Protein AF-A0A1G8BB27-F1 (afdb_monomer_lite)

InterPro domains:
  IPR029068 Glyoxalase/Bleomycin resistance protein/Dihydroxybiphenyl dioxygenase [G3DSA:3.10.180.10] (1-61)
  IPR029068 Glyoxalase/Bleomycin resistance protein/Dihydroxybiphenyl dioxygenase [SSF54593] (5-66)
  IPR037523 Vicinal oxygen chelate (VOC), core domain [PS51819] (1-62)

pLDDT: mean 86.95, std 14.96, range [35.19, 98.31]

Foldseek 3Di:
DDDDPPPLDADEDEDQDPVVVQVVCVVQVWHWPDAPDDPNDPRDQKTWTQHPVGHIYIYGYPVSVVVVVVVVVVVVVVVVVVVVVPDPPPDD

Organism: NCBI:txid300028

Structure (mmCIF, N/CA/C/O backbone):
data_AF-A0A1G8BB27-F1
#
_entry.id   AF-A0A1G8BB27-F1
#
loop_
_atom_site.group_PDB
_atom_site.id
_atom_site.type_symbol
_atom_site.label_atom_id
_atom_site.label_alt_id
_atom_site.label_comp_id
_atom_site.label_asym_id
_atom_site.label_entity_id
_atom_site.label_seq_id
_atom_site.pdbx_PDB_ins_code
_atom_site.Cartn_x
_atom_site.Cartn_y
_atom_site.Cartn_z
_atom_site.occupancy
_atom_site.B_iso_or_equiv
_atom_site.auth_seq_id
_atom_site.auth_comp_id
_atom_site.auth_asym_id
_atom_site.auth_atom_id
_atom_site.pdbx_PDB_model_num
ATOM 1 N N . MET A 1 1 ? 7.103 16.341 14.355 1.00 35.19 1 MET A N 1
ATOM 2 C CA . MET A 1 1 ? 7.626 15.112 13.725 1.00 35.19 1 MET A CA 1
ATOM 3 C C . MET A 1 1 ? 7.572 14.028 14.787 1.00 35.19 1 MET A C 1
ATOM 5 O O . MET A 1 1 ? 8.416 14.021 15.669 1.00 35.19 1 MET A O 1
ATOM 9 N N . VAL A 1 2 ? 6.498 13.236 14.803 1.00 35.78 2 VAL A N 1
ATOM 10 C CA . VAL A 1 2 ? 6.372 12.100 15.726 1.00 35.78 2 VAL A CA 1
ATOM 11 C C . VAL A 1 2 ? 7.211 10.970 15.147 1.00 35.78 2 VAL A C 1
ATOM 13 O O . VAL A 1 2 ? 6.908 10.469 14.069 1.00 35.78 2 VAL A O 1
ATOM 16 N N . TRP A 1 3 ? 8.286 10.623 15.843 1.00 37.16 3 TRP A N 1
ATOM 17 C CA . TRP A 1 3 ? 8.956 9.341 15.686 1.00 37.16 3 TRP A CA 1
ATOM 18 C C . TRP A 1 3 ? 8.172 8.355 16.556 1.00 37.16 3 TRP A C 1
ATOM 20 O O . TRP A 1 3 ? 8.194 8.491 17.777 1.00 37.16 3 TRP A O 1
ATOM 30 N N . SER A 1 4 ? 7.408 7.433 15.963 1.00 57.28 4 SER A N 1
ATOM 31 C CA . SER A 1 4 ? 6.949 6.260 16.716 1.00 57.28 4 SER A CA 1
ATOM 32 C C . SER A 1 4 ? 8.131 5.306 16.873 1.00 57.28 4 SER A C 1
ATOM 34 O O . SER A 1 4 ? 8.884 5.119 15.919 1.00 57.28 4 SER A O 1
ATOM 36 N N . GLU A 1 5 ? 8.294 4.691 18.048 1.00 55.69 5 GLU A N 1
ATOM 37 C CA . GLU A 1 5 ? 9.268 3.598 18.252 1.00 55.69 5 GLU A CA 1
ATOM 38 C C . GLU A 1 5 ? 8.980 2.389 17.341 1.00 55.69 5 GLU A C 1
ATOM 40 O O . GLU A 1 5 ? 9.852 1.572 17.054 1.00 55.69 5 GLU A O 1
ATOM 45 N N . GLU A 1 6 ? 7.755 2.317 16.825 1.00 64.88 6 GLU A N 1
ATOM 46 C CA . GLU A 1 6 ? 7.304 1.385 15.803 1.00 64.88 6 GLU A CA 1
ATOM 47 C C . GLU A 1 6 ? 7.907 1.792 14.451 1.00 64.88 6 GLU A C 1
ATOM 49 O O . GLU A 1 6 ? 7.381 2.654 13.738 1.00 64.88 6 GLU A O 1
ATOM 54 N N . GLY A 1 7 ? 9.077 1.231 14.136 1.00 67.25 7 GLY A N 1
ATOM 55 C CA . GLY A 1 7 ? 9.736 1.403 12.844 1.00 67.25 7 GLY A CA 1
ATOM 56 C C . GLY A 1 7 ? 8.887 0.887 11.677 1.00 67.25 7 GLY A C 1
ATOM 57 O O . GLY A 1 7 ? 7.844 0.267 11.850 1.00 67.25 7 GLY A O 1
ATOM 58 N N . ILE A 1 8 ? 9.362 1.083 10.449 1.00 74.12 8 ILE A N 1
ATOM 59 C CA . ILE A 1 8 ? 8.669 0.626 9.233 1.00 74.12 8 ILE A CA 1
ATOM 60 C C . ILE A 1 8 ? 8.755 -0.896 9.018 1.00 74.12 8 ILE A C 1
ATOM 62 O O . ILE A 1 8 ? 8.721 -1.335 7.877 1.00 74.12 8 ILE A O 1
ATOM 66 N N . HIS A 1 9 ? 8.937 -1.717 10.055 1.00 87.69 9 HIS A N 1
ATOM 67 C CA . HIS A 1 9 ? 8.937 -3.171 9.885 1.00 87.69 9 HIS A CA 1
ATOM 68 C C . HIS A 1 9 ? 7.546 -3.616 9.432 1.00 87.69 9 HIS A C 1
ATOM 70 O O . HIS A 1 9 ? 6.572 -3.431 10.154 1.00 87.69 9 HIS A O 1
ATOM 76 N N . HIS A 1 10 ? 7.462 -4.175 8.227 1.00 92.38 10 HIS A N 1
ATOM 77 C CA . HIS A 1 10 ? 6.191 -4.467 7.579 1.00 92.38 10 HIS A CA 1
ATOM 78 C C . HIS A 1 10 ? 6.173 -5.836 6.910 1.00 92.38 10 HIS A C 1
ATOM 80 O O . HIS A 1 10 ? 7.213 -6.423 6.600 1.00 92.38 10 HIS A O 1
ATOM 86 N N . LEU A 1 11 ? 4.956 -6.315 6.665 1.00 94.88 11 LEU A N 1
ATOM 87 C CA . LEU A 1 11 ? 4.676 -7.443 5.785 1.00 94.88 11 LEU A CA 1
ATOM 88 C C . LEU A 1 11 ? 4.272 -6.899 4.413 1.00 94.88 11 LEU A C 1
ATOM 90 O O . LEU A 1 11 ? 3.308 -6.141 4.316 1.00 94.88 11 LEU A O 1
ATOM 94 N N . GLY A 1 12 ? 5.024 -7.261 3.373 1.00 95.56 12 GLY A N 1
ATOM 95 C CA . GLY A 1 12 ? 4.801 -6.779 2.010 1.00 95.56 12 GLY A CA 1
ATOM 96 C C . GLY A 1 12 ? 4.068 -7.784 1.129 1.00 95.56 12 GLY A C 1
ATOM 97 O O . GLY A 1 12 ? 4.449 -8.955 1.063 1.00 95.56 12 GLY A O 1
ATOM 98 N N . PHE A 1 13 ? 3.053 -7.310 0.407 1.00 97.94 13 PHE A N 1
ATOM 99 C CA . PHE A 1 13 ? 2.282 -8.084 -0.561 1.00 97.94 13 PHE A CA 1
ATOM 100 C C . PHE 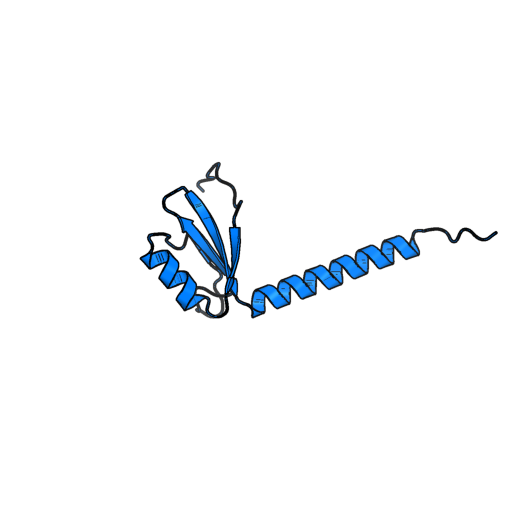A 1 13 ? 2.309 -7.411 -1.930 1.00 97.94 13 PHE A C 1
ATOM 102 O O . PHE A 1 13 ? 2.099 -6.205 -2.057 1.00 97.94 13 PHE A O 1
ATOM 109 N N . VAL A 1 14 ? 2.527 -8.209 -2.976 1.00 98.31 14 VAL A N 1
ATOM 110 C CA . VAL A 1 14 ? 2.363 -7.744 -4.355 1.00 98.31 14 VAL A CA 1
ATOM 111 C C . VAL A 1 14 ? 0.924 -7.986 -4.784 1.00 98.31 14 VAL A C 1
ATOM 113 O O . VAL A 1 14 ? 0.447 -9.118 -4.707 1.00 98.31 14 VAL A O 1
ATOM 116 N N . VAL A 1 15 ? 0.257 -6.940 -5.263 1.00 98.25 15 VAL A N 1
ATOM 117 C CA . VAL A 1 15 ? -1.148 -6.980 -5.687 1.00 98.25 15 VAL A CA 1
ATOM 118 C C . VAL A 1 15 ? -1.294 -6.592 -7.157 1.00 98.25 15 VAL A C 1
ATOM 120 O O . VAL A 1 15 ? -0.490 -5.830 -7.704 1.00 98.25 15 VAL A O 1
ATOM 123 N N . ASP A 1 16 ? -2.315 -7.149 -7.809 1.00 97.25 16 ASP A N 1
ATOM 124 C CA . ASP A 1 16 ? -2.629 -6.833 -9.205 1.00 97.25 16 ASP A CA 1
ATOM 125 C C . ASP A 1 16 ? -3.374 -5.488 -9.330 1.00 97.25 16 ASP A C 1
ATOM 127 O O . ASP A 1 16 ? -3.099 -4.731 -10.258 1.00 97.25 16 ASP A O 1
ATOM 131 N N . ASP A 1 17 ? -4.246 -5.162 -8.368 1.00 96.81 17 ASP A N 1
ATOM 132 C CA . ASP A 1 17 ? -4.983 -3.895 -8.279 1.00 96.81 17 ASP A CA 1
ATOM 133 C C . ASP A 1 17 ? -4.738 -3.237 -6.911 1.00 96.81 17 ASP A C 1
ATOM 135 O O . ASP A 1 17 ? -5.212 -3.713 -5.875 1.00 96.81 17 ASP A O 1
ATOM 139 N N . LEU A 1 18 ? -3.944 -2.162 -6.911 1.00 97.56 18 LEU A N 1
ATOM 140 C CA . LEU A 1 18 ? -3.543 -1.456 -5.694 1.00 97.56 18 LEU A CA 1
ATOM 141 C C . LEU A 1 18 ? -4.692 -0.653 -5.080 1.00 97.56 18 LEU A C 1
ATOM 143 O O . LEU A 1 18 ? -4.813 -0.624 -3.860 1.00 97.56 18 LEU A O 1
ATOM 147 N N . GLU A 1 19 ? -5.522 -0.012 -5.903 1.00 96.38 19 GLU A N 1
ATOM 148 C CA . GLU A 1 19 ? -6.629 0.819 -5.420 1.00 96.38 19 GLU A CA 1
ATOM 149 C C . GLU A 1 19 ? -7.682 -0.058 -4.743 1.00 96.38 19 GLU A C 1
ATOM 151 O O . GLU A 1 19 ? -8.098 0.220 -3.616 1.00 96.38 19 GLU A O 1
ATOM 156 N N . PHE A 1 20 ? -8.041 -1.171 -5.388 1.00 97.62 20 PHE A N 1
ATOM 157 C CA . PHE A 1 20 ? -8.968 -2.140 -4.818 1.00 97.62 20 PHE A CA 1
ATOM 158 C C . PHE A 1 20 ? -8.444 -2.733 -3.503 1.00 97.62 20 PHE A C 1
ATOM 160 O O . PHE A 1 20 ? -9.166 -2.757 -2.505 1.00 97.62 20 PHE A O 1
ATOM 167 N N . ALA A 1 21 ? -7.189 -3.192 -3.475 1.00 98.31 21 ALA A N 1
ATOM 168 C CA . ALA A 1 21 ? -6.613 -3.809 -2.283 1.00 98.31 21 ALA A CA 1
ATOM 169 C C . ALA A 1 21 ? -6.456 -2.811 -1.122 1.00 98.31 21 ALA A C 1
ATOM 171 O O . ALA A 1 21 ? -6.744 -3.161 0.024 1.00 98.31 21 ALA A O 1
ATOM 172 N N . ALA A 1 22 ? -6.055 -1.568 -1.410 1.00 98.06 22 ALA A N 1
ATOM 173 C CA . ALA A 1 22 ? -5.968 -0.515 -0.404 1.00 98.06 22 ALA A CA 1
ATOM 174 C C . ALA A 1 22 ? -7.346 -0.228 0.202 1.00 98.06 22 ALA A C 1
ATOM 176 O O . ALA A 1 22 ? -7.492 -0.258 1.423 1.00 98.06 22 ALA A O 1
ATOM 177 N N . ARG A 1 23 ? -8.375 -0.058 -0.635 1.00 98.19 23 ARG A N 1
ATOM 178 C CA . ARG A 1 23 ? -9.751 0.153 -0.173 1.00 98.19 23 ARG A CA 1
ATOM 179 C C . ARG A 1 23 ? -10.262 -1.010 0.682 1.00 98.19 23 ARG A C 1
ATOM 181 O O . ARG A 1 23 ? -10.887 -0.771 1.710 1.00 98.19 23 ARG A O 1
ATOM 188 N N . ALA A 1 24 ? -9.971 -2.252 0.295 1.00 98.19 24 ALA A N 1
ATOM 189 C CA . ALA A 1 24 ? -10.361 -3.429 1.071 1.00 98.19 24 ALA A CA 1
ATOM 190 C C . ALA A 1 24 ? -9.715 -3.449 2.469 1.00 98.19 24 ALA A C 1
ATOM 192 O O . ALA A 1 24 ? -10.370 -3.814 3.445 1.00 98.19 24 ALA A O 1
ATOM 193 N N . LEU A 1 25 ? -8.451 -3.023 2.589 1.00 97.81 25 LEU A N 1
ATOM 194 C CA . LEU A 1 25 ? -7.796 -2.868 3.890 1.00 97.81 25 LEU A CA 1
ATOM 195 C C . LEU A 1 25 ? -8.424 -1.746 4.720 1.00 97.81 25 LEU A C 1
ATOM 197 O O . LEU A 1 25 ? -8.663 -1.942 5.911 1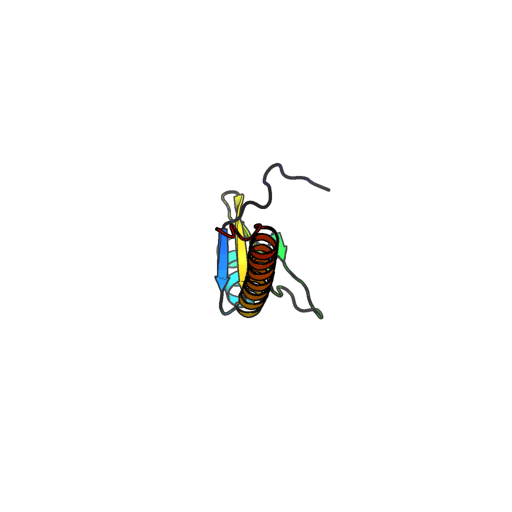.00 97.81 25 LEU A O 1
ATOM 201 N N . GLU A 1 26 ? -8.737 -0.600 4.112 1.00 97.81 26 GLU A N 1
ATOM 202 C CA . GLU A 1 26 ? -9.408 0.498 4.817 1.00 97.81 26 GLU A CA 1
ATOM 203 C C . GLU A 1 26 ? -10.791 0.078 5.337 1.00 97.81 26 GLU A C 1
ATOM 205 O O . GLU A 1 26 ? -11.104 0.313 6.505 1.00 97.81 26 GLU A O 1
ATOM 210 N N . GLU A 1 27 ? -11.584 -0.620 4.518 1.00 98.19 27 GLU A N 1
ATOM 211 C CA . GLU A 1 27 ? -12.891 -1.175 4.904 1.00 98.19 27 GLU A CA 1
ATOM 212 C C . GLU A 1 27 ? -12.773 -2.225 6.028 1.00 98.19 27 GLU A C 1
ATOM 214 O O . GLU A 1 27 ? -13.672 -2.342 6.862 1.00 98.19 27 GLU A O 1
ATOM 219 N N . ALA A 1 28 ? -11.645 -2.936 6.112 1.00 97.31 28 ALA A N 1
ATOM 220 C CA . ALA A 1 28 ? -11.329 -3.873 7.192 1.00 97.31 28 ALA A CA 1
ATOM 221 C C . ALA A 1 28 ? -10.765 -3.200 8.464 1.00 97.31 28 ALA A C 1
ATOM 223 O O . ALA A 1 28 ? -10.371 -3.891 9.405 1.00 97.31 28 ALA A O 1
ATOM 224 N N . GLY A 1 29 ? -10.714 -1.865 8.514 1.00 97.75 29 GLY A N 1
ATOM 225 C CA . GLY A 1 29 ? -10.222 -1.108 9.668 1.00 97.75 29 GLY A CA 1
ATOM 226 C C . GLY A 1 29 ? -8.712 -0.868 9.670 1.00 97.75 29 GLY A C 1
ATOM 227 O O . GLY A 1 29 ? -8.158 -0.526 10.711 1.00 97.75 29 GLY A O 1
ATOM 228 N N . SER A 1 30 ? -8.050 -1.037 8.523 1.00 97.50 30 SER A N 1
ATOM 229 C CA . SER A 1 30 ? -6.620 -0.772 8.342 1.00 97.50 30 SER A CA 1
ATOM 230 C C . SER A 1 30 ? -6.412 0.465 7.452 1.00 97.50 30 SER A C 1
ATOM 232 O O . SER A 1 30 ? -6.215 0.319 6.242 1.00 97.50 30 SER A O 1
ATOM 234 N N . PRO A 1 31 ? -6.498 1.696 7.994 1.00 96.75 31 PRO A N 1
ATOM 235 C CA . PRO A 1 31 ? -6.394 2.923 7.202 1.00 96.75 31 PRO A CA 1
ATOM 236 C C . PRO A 1 31 ? -5.021 3.075 6.537 1.00 96.75 31 PRO A C 1
ATOM 238 O O . PRO A 1 31 ? -4.007 2.591 7.060 1.00 96.75 31 PRO A O 1
ATOM 241 N N . ILE A 1 32 ? -4.966 3.800 5.413 1.00 96.06 32 ILE A N 1
ATOM 242 C CA . ILE A 1 32 ? -3.681 4.159 4.803 1.00 96.06 32 ILE A CA 1
ATOM 243 C C . ILE A 1 32 ? -2.899 5.072 5.759 1.00 96.06 32 ILE A C 1
ATOM 245 O O . ILE A 1 32 ? -3.368 6.130 6.176 1.00 96.06 32 ILE A O 1
ATOM 249 N N . TRP A 1 33 ? -1.667 4.675 6.069 1.00 93.81 33 TRP A N 1
ATOM 250 C CA . TRP A 1 33 ? -0.701 5.460 6.833 1.00 93.81 33 TRP A CA 1
ATOM 251 C C . TRP A 1 33 ? 0.229 6.266 5.917 1.00 93.81 33 TRP A C 1
ATOM 253 O O . TRP A 1 33 ? 0.511 7.433 6.188 1.00 93.81 33 TRP A O 1
ATOM 263 N N . MET A 1 34 ? 0.699 5.654 4.827 1.00 93.31 34 MET A N 1
ATOM 264 C CA . MET A 1 34 ? 1.554 6.295 3.823 1.00 93.31 34 MET A CA 1
ATOM 265 C C . MET A 1 34 ? 1.263 5.720 2.437 1.00 93.31 34 MET A C 1
ATOM 267 O O . MET A 1 34 ? 0.928 4.549 2.308 1.00 93.31 34 MET A O 1
ATOM 271 N N . GLY A 1 35 ? 1.455 6.502 1.379 1.00 94.81 35 GLY A N 1
ATOM 272 C CA . GLY A 1 35 ? 1.305 6.009 0.012 1.00 94.81 35 GLY A CA 1
ATOM 273 C C . GLY A 1 35 ? 2.091 6.840 -0.987 1.00 94.81 35 GLY A C 1
ATOM 274 O O . GLY A 1 35 ? 2.401 8.007 -0.742 1.00 94.81 35 GLY A O 1
ATOM 275 N N . GLY A 1 36 ? 2.442 6.226 -2.113 1.00 94.38 36 GLY A N 1
ATOM 276 C CA . GLY A 1 36 ? 3.060 6.943 -3.220 1.00 94.38 36 GLY A CA 1
ATOM 277 C C . GLY A 1 36 ? 2.054 7.852 -3.927 1.00 94.38 36 GLY A C 1
ATOM 278 O O . GLY A 1 36 ? 0.873 7.530 -4.033 1.00 94.38 36 GLY A O 1
ATOM 279 N N . ILE A 1 37 ? 2.535 8.988 -4.432 1.00 95.38 37 ILE A N 1
ATOM 280 C CA . ILE A 1 37 ? 1.763 9.923 -5.260 1.00 95.38 37 ILE A CA 1
ATOM 281 C C . ILE A 1 37 ? 2.522 10.124 -6.567 1.00 95.38 37 ILE A C 1
ATOM 283 O O . ILE A 1 37 ? 3.738 10.335 -6.555 1.00 95.38 37 ILE A O 1
ATOM 287 N N . ARG A 1 38 ? 1.816 10.087 -7.698 1.00 93.88 38 ARG A N 1
ATOM 288 C CA . ARG A 1 38 ? 2.390 10.445 -9.000 1.00 93.88 38 ARG A CA 1
ATOM 289 C C . ARG A 1 38 ? 1.328 11.039 -9.911 1.00 93.88 38 ARG A C 1
ATOM 291 O O . ARG A 1 38 ? 0.271 10.445 -10.065 1.00 93.88 38 ARG A O 1
ATOM 298 N N . ASP A 1 39 ? 1.624 12.186 -10.517 1.00 95.44 39 ASP A N 1
ATOM 299 C CA . ASP A 1 39 ? 0.740 12.859 -11.482 1.00 95.44 39 ASP A CA 1
ATOM 300 C C . ASP A 1 39 ? -0.701 13.053 -10.960 1.00 95.44 39 ASP A C 1
ATOM 302 O O . ASP A 1 39 ? -1.673 12.905 -11.693 1.00 95.44 39 ASP A O 1
ATOM 306 N N . GLY A 1 40 ? -0.846 13.344 -9.660 1.00 93.50 40 GLY A N 1
ATOM 307 C CA . GLY A 1 40 ? -2.144 13.509 -8.991 1.00 93.50 40 GLY A CA 1
ATOM 308 C C . GLY A 1 40 ? -2.870 12.205 -8.634 1.00 93.50 40 GLY A C 1
ATOM 309 O O . GLY A 1 40 ? -3.911 12.261 -7.989 1.00 93.50 40 GLY A O 1
ATOM 310 N N . VAL A 1 41 ? -2.323 11.042 -8.997 1.00 91.94 41 VAL A N 1
ATOM 311 C CA . VAL A 1 41 ? -2.873 9.726 -8.647 1.00 91.94 41 VAL A CA 1
ATOM 312 C C . VAL A 1 41 ? -2.381 9.302 -7.265 1.00 91.94 41 VAL A C 1
ATOM 314 O O . VAL A 1 41 ? -1.173 9.309 -7.000 1.00 91.94 41 VAL A O 1
ATOM 317 N N . TYR A 1 42 ? -3.325 8.909 -6.409 1.00 92.12 42 TYR A N 1
ATOM 318 C CA . TYR A 1 42 ? -3.089 8.359 -5.079 1.00 92.12 42 TYR A CA 1
ATOM 319 C C . TYR A 1 42 ? -4.132 7.272 -4.751 1.00 92.12 42 TYR A C 1
ATOM 321 O O . TYR A 1 42 ? -5.319 7.530 -4.941 1.00 92.12 42 TYR A O 1
ATOM 329 N N . PRO A 1 43 ? -3.719 6.110 -4.217 1.00 94.06 43 PRO A N 1
ATOM 330 C CA . PRO A 1 43 ? -2.329 5.695 -4.058 1.00 94.06 43 PRO A CA 1
ATOM 331 C C . PRO A 1 43 ? -1.684 5.236 -5.376 1.00 94.06 43 PRO A C 1
ATOM 333 O O . PRO A 1 43 ? -2.329 4.635 -6.229 1.00 94.06 43 PRO A O 1
ATOM 336 N N . PHE A 1 44 ? -0.384 5.491 -5.540 1.00 95.62 44 PHE A N 1
ATOM 337 C CA . PHE A 1 44 ? 0.385 5.080 -6.716 1.00 95.62 44 PHE A CA 1
ATOM 338 C C . PHE A 1 44 ? 1.628 4.273 -6.330 1.00 95.62 44 PHE A C 1
ATOM 340 O O . PHE A 1 44 ? 2.449 4.725 -5.531 1.00 95.62 44 PHE A O 1
ATOM 347 N N . GLY A 1 45 ? 1.844 3.117 -6.962 1.00 96.75 45 GLY A N 1
ATOM 348 C CA . GLY A 1 45 ? 3.052 2.319 -6.758 1.00 96.75 45 GLY A CA 1
ATOM 349 C C . GLY A 1 45 ? 2.982 1.428 -5.526 1.00 96.75 45 GLY A C 1
ATOM 350 O O . GLY A 1 45 ? 3.115 0.210 -5.631 1.00 96.75 45 GLY A O 1
ATOM 351 N N . VAL A 1 46 ? 2.804 2.062 -4.366 1.00 96.75 46 VAL A N 1
ATOM 352 C CA . VAL A 1 46 ? 2.872 1.444 -3.041 1.00 96.75 46 VAL A CA 1
ATOM 353 C C . VAL A 1 46 ? 1.937 2.144 -2.050 1.00 96.75 46 VAL A C 1
ATOM 355 O O . VAL A 1 46 ? 1.783 3.370 -2.108 1.00 96.75 46 VAL A O 1
ATOM 358 N N . THR A 1 47 ? 1.374 1.387 -1.111 1.00 97.44 47 THR A N 1
ATOM 359 C CA . THR A 1 47 ? 0.749 1.899 0.118 1.00 97.44 47 THR A CA 1
ATOM 360 C C . THR A 1 47 ? 1.242 1.159 1.345 1.00 97.44 47 THR A C 1
ATOM 362 O O . THR A 1 47 ? 1.640 0.002 1.274 1.00 97.44 47 THR A O 1
ATOM 365 N N . TYR A 1 48 ? 1.176 1.836 2.484 1.00 96.94 48 TYR A N 1
ATOM 366 C CA . TYR A 1 48 ? 1.381 1.284 3.810 1.00 96.94 48 TYR A CA 1
ATOM 367 C C . TYR A 1 48 ? 0.121 1.525 4.626 1.00 96.94 48 TYR A C 1
ATOM 369 O O . TYR A 1 48 ? -0.359 2.656 4.704 1.00 96.94 48 TYR A O 1
ATOM 377 N N . HIS A 1 49 ? -0.382 0.476 5.257 1.00 96.69 49 HIS A N 1
ATOM 378 C CA . HIS A 1 49 ? -1.537 0.500 6.144 1.00 96.69 49 HIS A CA 1
ATOM 379 C C . HIS A 1 49 ? -1.102 0.124 7.556 1.00 96.69 49 HIS A C 1
ATOM 381 O O . HIS A 1 49 ? -0.120 -0.603 7.726 1.00 96.69 49 HIS A O 1
ATOM 387 N N . ARG A 1 50 ? -1.834 0.607 8.561 1.00 94.88 50 ARG A N 1
ATOM 388 C CA . ARG A 1 5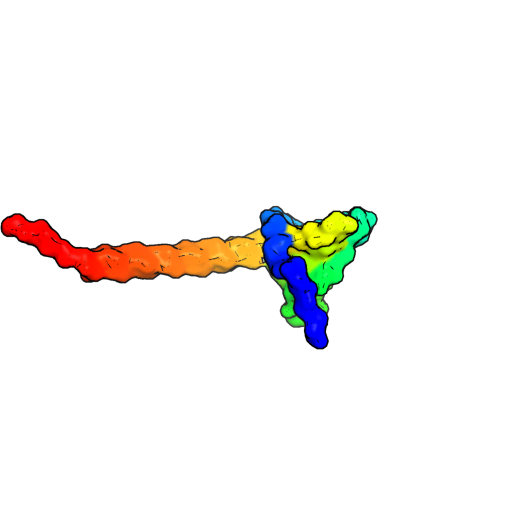0 ? -1.719 0.115 9.940 1.00 94.88 50 ARG A CA 1
ATOM 389 C C . ARG A 1 50 ? -2.971 -0.656 10.291 1.00 94.88 50 ARG A C 1
ATOM 391 O O . ARG A 1 50 ? -4.057 -0.096 10.187 1.00 94.88 50 ARG A O 1
ATOM 398 N N . ASP A 1 51 ? -2.815 -1.912 10.683 1.00 93.44 51 ASP A N 1
ATOM 399 C CA . ASP A 1 51 ? -3.937 -2.703 11.175 1.00 93.44 51 ASP A CA 1
ATOM 400 C C . ASP A 1 51 ? -4.315 -2.308 12.623 1.00 93.44 51 ASP A C 1
ATOM 402 O O . ASP A 1 51 ? -3.569 -1.578 13.289 1.00 93.44 51 ASP A O 1
ATOM 406 N N . PRO A 1 52 ? -5.460 -2.782 13.148 1.00 92.88 52 PRO A N 1
ATOM 407 C CA . PRO A 1 52 ? -5.878 -2.488 14.521 1.00 92.88 52 PRO A CA 1
ATOM 408 C C . PRO A 1 52 ? -4.932 -2.994 15.624 1.00 92.88 52 PRO A C 1
ATOM 410 O O . PRO A 1 52 ? -5.089 -2.594 16.777 1.00 92.88 52 PRO A O 1
ATOM 413 N N . LEU A 1 53 ? -3.984 -3.880 15.303 1.00 91.50 53 LEU A N 1
ATOM 414 C CA . LEU A 1 53 ? -2.978 -4.405 16.228 1.00 91.50 53 LEU A CA 1
ATOM 415 C C . LEU A 1 53 ? -1.652 -3.628 16.162 1.00 91.50 53 LEU A C 1
ATOM 417 O O . LEU A 1 53 ? -0.770 -3.885 16.978 1.00 91.50 53 LEU A O 1
ATOM 421 N N . GLY A 1 54 ? -1.527 -2.669 15.239 1.00 88.88 54 GLY A N 1
ATOM 422 C CA . GLY A 1 54 ? -0.330 -1.852 15.036 1.00 88.88 54 GLY A CA 1
ATOM 423 C C . GLY A 1 54 ? 0.615 -2.381 13.955 1.00 88.88 54 GLY A C 1
ATOM 424 O O . GLY A 1 54 ? 1.675 -1.795 13.729 1.00 88.88 54 GLY A O 1
ATOM 425 N N . GLN A 1 55 ? 0.255 -3.449 13.238 1.00 91.69 55 GLN A N 1
ATOM 426 C CA . GLN A 1 55 ? 1.136 -4.029 12.230 1.00 91.69 55 GLN A CA 1
ATOM 427 C C . GLN A 1 55 ? 1.125 -3.190 10.961 1.00 91.69 55 GLN A C 1
ATOM 429 O O . GLN A 1 55 ? 0.076 -2.741 10.493 1.00 91.69 55 GLN A O 1
ATOM 434 N N . VAL A 1 56 ? 2.308 -3.009 10.371 1.00 94.81 56 VAL A N 1
ATOM 435 C CA . VAL A 1 56 ? 2.444 -2.306 9.097 1.00 94.81 56 VAL A CA 1
ATOM 436 C C . VAL A 1 56 ? 2.310 -3.308 7.954 1.00 94.81 56 VAL A C 1
ATOM 438 O O . VAL A 1 56 ? 3.064 -4.280 7.863 1.00 94.81 56 VAL A O 1
ATOM 441 N N . ILE A 1 57 ? 1.358 -3.053 7.065 1.00 96.62 57 ILE A N 1
ATOM 442 C CA . ILE A 1 57 ? 1.126 -3.838 5.852 1.00 96.62 57 ILE A CA 1
ATOM 443 C C . ILE A 1 57 ? 1.513 -2.975 4.656 1.00 96.62 57 ILE A C 1
ATOM 445 O O . ILE A 1 57 ? 0.972 -1.885 4.493 1.00 96.62 57 ILE A O 1
ATOM 449 N N . GLU A 1 58 ? 2.436 -3.451 3.824 1.00 97.31 58 GLU A N 1
ATOM 450 C CA . GLU A 1 58 ? 2.782 -2.824 2.547 1.00 97.31 58 GLU A CA 1
ATOM 451 C C . GLU A 1 58 ? 2.031 -3.524 1.409 1.00 97.31 58 GLU A C 1
ATOM 453 O O . GLU A 1 58 ? 2.117 -4.744 1.252 1.00 97.31 58 GLU A O 1
ATOM 458 N N . LEU A 1 59 ? 1.334 -2.747 0.584 1.00 98.12 59 LEU A N 1
ATOM 459 C CA . LEU A 1 59 ? 0.814 -3.199 -0.699 1.00 98.12 59 LEU A CA 1
ATOM 460 C C . LEU A 1 59 ? 1.636 -2.569 -1.816 1.00 98.12 59 LEU A C 1
ATOM 462 O O . LEU A 1 59 ? 1.786 -1.351 -1.874 1.00 98.12 59 LEU A O 1
ATOM 466 N N . LEU A 1 60 ? 2.143 -3.395 -2.723 1.00 97.88 60 LEU A N 1
ATOM 467 C CA . LEU A 1 60 ? 2.968 -2.970 -3.847 1.00 97.88 60 LEU A CA 1
ATOM 468 C C . LEU A 1 60 ? 2.337 -3.440 -5.156 1.00 97.88 60 LEU A C 1
ATOM 470 O O . LEU A 1 60 ? 2.033 -4.622 -5.315 1.00 97.88 60 LEU A O 1
ATOM 474 N N . ASP A 1 61 ? 2.175 -2.546 -6.129 1.00 97.25 61 ASP A N 1
ATOM 475 C CA . ASP A 1 61 ? 1.669 -2.966 -7.436 1.00 97.25 61 ASP A CA 1
ATOM 476 C C . ASP A 1 61 ? 2.705 -3.825 -8.198 1.00 97.25 61 ASP A C 1
ATOM 478 O O . ASP A 1 61 ? 3.927 -3.694 -8.035 1.00 97.25 61 ASP A O 1
ATOM 482 N N . ARG A 1 62 ? 2.221 -4.704 -9.084 1.00 96.31 62 ARG A N 1
ATOM 483 C CA . ARG A 1 62 ? 3.055 -5.584 -9.928 1.00 96.31 62 ARG A CA 1
ATOM 484 C C . ARG A 1 62 ? 4.145 -4.860 -10.714 1.00 96.31 62 ARG A C 1
ATOM 486 O O . ARG A 1 62 ? 5.251 -5.386 -10.859 1.00 96.31 62 ARG A O 1
ATOM 493 N N . ARG A 1 63 ? 3.848 -3.686 -11.273 1.00 94.56 63 ARG A N 1
ATOM 494 C CA . ARG A 1 63 ? 4.784 -2.935 -12.124 1.00 94.56 63 ARG A CA 1
ATOM 495 C C . ARG A 1 63 ? 5.947 -2.406 -11.288 1.00 94.56 63 ARG A C 1
ATOM 497 O O . ARG A 1 63 ? 7.106 -2.478 -11.704 1.00 94.56 63 ARG A O 1
ATOM 504 N N . SER A 1 64 ? 5.636 -1.892 -10.111 1.00 94.94 64 SER A N 1
ATOM 505 C CA . SER A 1 64 ? 6.567 -1.374 -9.122 1.00 94.94 64 SER A CA 1
ATOM 506 C C . SER A 1 64 ? 7.416 -2.500 -8.545 1.00 94.94 64 SER A C 1
ATOM 508 O O . SER A 1 64 ? 8.643 -2.368 -8.528 1.00 94.94 64 SER A O 1
ATOM 510 N N . ALA A 1 65 ? 6.802 -3.640 -8.213 1.00 95.00 65 ALA A N 1
ATOM 511 C CA . ALA A 1 65 ? 7.503 -4.859 -7.821 1.00 95.00 65 ALA A CA 1
ATOM 512 C C . ALA A 1 65 ? 8.496 -5.314 -8.899 1.00 95.00 65 ALA A C 1
ATOM 514 O O . ALA A 1 65 ? 9.688 -5.447 -8.624 1.00 95.00 65 ALA A O 1
ATOM 515 N N . ALA A 1 66 ? 8.053 -5.450 -10.152 1.00 94.31 66 ALA A N 1
ATOM 516 C CA . ALA A 1 66 ? 8.914 -5.857 -11.261 1.00 94.31 66 ALA A CA 1
ATOM 517 C C . ALA A 1 66 ? 10.101 -4.900 -11.461 1.00 94.31 66 ALA A C 1
ATOM 519 O O . ALA A 1 66 ? 11.238 -5.344 -11.647 1.00 94.31 66 ALA A O 1
ATOM 520 N N . ARG A 1 67 ? 9.858 -3.585 -11.371 1.00 92.56 67 ARG A N 1
ATOM 521 C CA . ARG A 1 67 ? 10.908 -2.562 -11.469 1.00 92.56 67 ARG A CA 1
ATOM 522 C C . ARG A 1 67 ? 11.935 -2.694 -10.345 1.00 92.56 67 ARG A C 1
ATOM 524 O O . ARG A 1 67 ? 13.133 -2.583 -10.604 1.00 92.56 67 ARG A O 1
ATOM 531 N N . LEU A 1 68 ? 11.486 -2.917 -9.111 1.00 89.31 68 LEU A N 1
ATOM 532 C CA . LEU A 1 68 ? 12.372 -3.115 -7.965 1.00 89.31 68 LEU A CA 1
ATOM 533 C C . LEU A 1 68 ? 13.169 -4.416 -8.103 1.00 89.31 68 LEU A C 1
ATOM 535 O O . LEU A 1 68 ? 14.390 -4.386 -7.974 1.00 89.31 68 LEU A O 1
ATOM 539 N N . SER A 1 69 ? 12.530 -5.525 -8.483 1.00 90.81 69 SER A N 1
ATOM 540 C CA . SER A 1 69 ? 13.214 -6.802 -8.722 1.00 90.81 69 SER A CA 1
ATOM 541 C C . SER A 1 69 ? 14.252 -6.721 -9.845 1.00 90.81 69 SER A C 1
ATOM 543 O O . SER A 1 69 ? 15.299 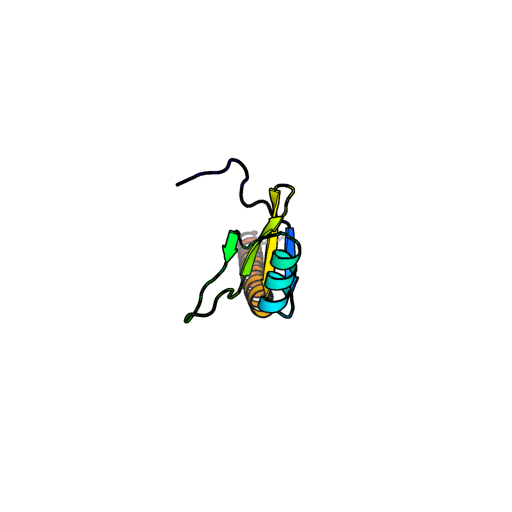-7.363 -9.764 1.00 90.81 69 SER A O 1
ATOM 545 N N . ALA A 1 70 ? 13.990 -5.950 -10.904 1.00 86.75 70 ALA A N 1
ATOM 546 C CA . ALA A 1 70 ? 14.965 -5.716 -11.969 1.00 86.75 70 ALA A CA 1
ATOM 547 C C . ALA A 1 70 ? 16.188 -4.946 -11.449 1.00 86.75 70 ALA A C 1
ATOM 549 O O . ALA A 1 70 ? 17.316 -5.385 -11.657 1.00 86.75 70 ALA A O 1
ATOM 550 N N . ARG A 1 71 ? 15.973 -3.857 -10.695 1.00 80.62 71 ARG A N 1
ATOM 551 C CA . ARG A 1 71 ? 17.062 -3.078 -10.076 1.00 80.62 71 ARG A CA 1
ATOM 552 C C . ARG A 1 71 ? 17.911 -3.920 -9.125 1.00 80.62 71 ARG A C 1
ATOM 554 O O . ARG A 1 71 ? 19.134 -3.798 -9.138 1.00 80.62 71 ARG A O 1
ATOM 561 N N . SER A 1 72 ? 17.272 -4.763 -8.315 1.00 79.81 72 SER A N 1
ATOM 562 C CA . SER A 1 72 ? 17.972 -5.651 -7.386 1.00 79.81 72 SER A CA 1
ATOM 563 C C . SER A 1 72 ? 18.838 -6.669 -8.124 1.00 79.81 72 SER A C 1
ATOM 565 O O . SER A 1 72 ? 19.985 -6.860 -7.737 1.00 79.81 72 SER A O 1
ATOM 567 N N . ARG A 1 73 ? 18.336 -7.261 -9.218 1.00 79.19 73 ARG A N 1
ATOM 568 C CA . ARG A 1 73 ? 19.119 -8.186 -10.054 1.00 79.19 73 ARG A CA 1
ATOM 569 C C . ARG A 1 73 ? 20.344 -7.516 -10.662 1.00 79.19 73 ARG A C 1
ATOM 571 O O . ARG A 1 73 ? 21.445 -7.983 -10.413 1.00 79.19 73 ARG A O 1
ATOM 578 N N . THR A 1 74 ? 20.173 -6.371 -11.327 1.00 80.38 74 THR A N 1
ATOM 579 C CA . THR A 1 74 ? 21.306 -5.629 -11.905 1.00 80.38 74 THR A CA 1
ATOM 580 C C . THR A 1 74 ? 22.377 -5.329 -10.858 1.0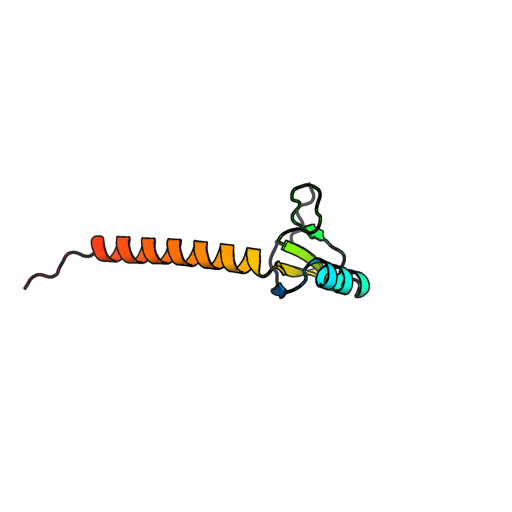0 80.38 74 THR A C 1
ATOM 582 O O . THR A 1 74 ? 23.558 -5.528 -11.116 1.00 80.38 74 THR A O 1
ATOM 585 N N . ARG A 1 75 ? 21.977 -4.905 -9.651 1.00 80.06 75 ARG A N 1
ATOM 586 C CA . ARG A 1 75 ? 22.924 -4.624 -8.565 1.00 80.06 75 ARG A CA 1
ATOM 587 C C . ARG A 1 75 ? 23.667 -5.877 -8.091 1.00 80.06 75 ARG A C 1
ATOM 589 O O . ARG A 1 75 ? 24.860 -5.796 -7.817 1.00 80.06 75 ARG A O 1
ATOM 596 N N . VAL A 1 76 ? 22.976 -7.009 -7.969 1.00 79.19 76 VAL A N 1
ATOM 597 C CA . VAL A 1 76 ? 23.594 -8.288 -7.584 1.00 79.19 76 VAL A CA 1
ATOM 598 C C . VAL A 1 76 ? 24.584 -8.752 -8.652 1.00 79.19 76 VAL A C 1
ATOM 600 O O . VAL A 1 76 ? 25.699 -9.134 -8.305 1.00 79.19 76 VAL A O 1
ATOM 603 N N . ASP A 1 77 ? 24.219 -8.649 -9.929 1.00 82.44 77 ASP A N 1
ATOM 604 C CA . ASP A 1 77 ? 25.082 -9.041 -11.045 1.00 82.44 77 ASP A CA 1
ATOM 605 C C . ASP A 1 77 ? 26.377 -8.215 -11.069 1.00 82.44 77 ASP A C 1
ATOM 607 O O . ASP A 1 77 ? 27.464 -8.774 -11.215 1.00 82.44 77 ASP A O 1
ATOM 611 N N . THR A 1 78 ? 26.284 -6.900 -10.830 1.00 84.38 78 THR A N 1
ATOM 612 C CA . THR A 1 78 ? 27.461 -6.025 -10.701 1.00 84.38 78 THR A CA 1
ATOM 613 C C . THR A 1 78 ? 28.380 -6.471 -9.564 1.00 84.38 78 THR A C 1
ATOM 615 O O . THR A 1 78 ? 29.577 -6.635 -9.782 1.00 84.38 78 THR A O 1
ATOM 618 N N . ILE A 1 79 ? 27.832 -6.749 -8.375 1.00 84.81 79 ILE A N 1
ATOM 619 C CA . ILE A 1 79 ? 28.628 -7.196 -7.218 1.00 84.81 79 ILE A CA 1
ATOM 620 C C . ILE A 1 79 ? 29.325 -8.535 -7.506 1.00 84.81 79 ILE A C 1
ATOM 622 O O . ILE A 1 79 ? 30.466 -8.747 -7.092 1.00 84.81 79 ILE A O 1
ATOM 626 N N . ILE A 1 80 ? 28.649 -9.462 -8.193 1.00 85.69 80 ILE A N 1
ATOM 627 C CA . ILE A 1 80 ? 29.236 -10.757 -8.564 1.00 85.69 80 ILE A CA 1
ATOM 628 C C . ILE A 1 80 ? 30.401 -10.557 -9.538 1.00 85.69 80 ILE A C 1
ATOM 630 O O . ILE A 1 80 ? 31.437 -11.202 -9.370 1.00 85.69 80 ILE A O 1
ATOM 634 N N . GLN A 1 81 ? 30.250 -9.670 -10.524 1.00 77.44 81 GLN A N 1
ATOM 635 C CA . GLN A 1 81 ? 31.300 -9.374 -11.495 1.00 77.44 81 GLN A CA 1
ATOM 636 C C . GLN A 1 81 ? 32.525 -8.742 -10.822 1.00 77.44 81 GLN A C 1
ATOM 638 O O . GLN A 1 81 ? 33.625 -9.268 -10.957 1.00 77.44 81 GLN A O 1
ATOM 643 N N . GLU A 1 82 ? 32.325 -7.714 -9.992 1.00 86.81 82 GLU A N 1
ATOM 644 C CA . GLU A 1 82 ? 33.404 -7.067 -9.230 1.00 86.81 82 GLU A CA 1
ATOM 645 C C . GLU A 1 82 ? 34.182 -8.072 -8.364 1.00 86.81 82 GLU A C 1
ATOM 647 O O . GLU A 1 82 ? 35.412 -8.039 -8.305 1.00 86.81 82 GLU A O 1
ATOM 652 N N . ARG A 1 83 ? 33.483 -9.020 -7.721 1.00 82.81 83 ARG A N 1
ATOM 653 C CA . ARG A 1 83 ? 34.133 -10.074 -6.925 1.00 82.81 83 ARG A CA 1
ATOM 654 C C . ARG A 1 83 ? 34.943 -11.050 -7.776 1.00 82.81 83 ARG A C 1
ATOM 656 O O . ARG A 1 83 ? 36.005 -11.472 -7.324 1.00 82.81 83 ARG A O 1
ATOM 663 N N . ARG A 1 84 ? 34.469 -11.411 -8.973 1.00 79.31 84 ARG A N 1
ATOM 664 C CA . ARG A 1 84 ? 35.218 -12.274 -9.905 1.00 79.31 84 ARG A CA 1
ATOM 665 C C . ARG A 1 84 ? 36.486 -11.583 -10.389 1.00 79.31 84 ARG A C 1
ATOM 667 O O . ARG A 1 84 ? 37.544 -12.197 -10.339 1.00 79.31 84 ARG A O 1
ATOM 674 N N . ASP A 1 85 ? 36.378 -10.312 -10.757 1.00 81.62 85 ASP A N 1
ATOM 675 C CA . ASP A 1 85 ? 37.502 -9.518 -11.260 1.00 81.62 85 ASP A CA 1
ATOM 676 C C . ASP A 1 85 ? 38.552 -9.242 -10.167 1.00 81.62 85 ASP A C 1
ATOM 678 O O . ASP A 1 85 ? 39.738 -9.114 -10.455 1.00 81.62 85 ASP A O 1
ATOM 682 N N . SER A 1 86 ? 38.138 -9.204 -8.894 1.00 79.94 86 SER A N 1
ATOM 683 C CA . SER A 1 86 ? 39.039 -9.036 -7.742 1.00 79.94 86 SER A CA 1
ATOM 684 C C . SER A 1 86 ? 39.756 -10.313 -7.276 1.00 79.94 86 SER A C 1
ATOM 686 O O . SER A 1 86 ? 40.645 -10.233 -6.426 1.00 79.94 86 SER A O 1
ATOM 688 N N . CYS A 1 87 ? 39.366 -11.495 -7.770 1.00 66.12 87 CYS A N 1
ATOM 689 C CA . CYS A 1 87 ? 39.977 -12.757 -7.362 1.00 66.12 87 CYS A CA 1
ATOM 690 C C . CYS A 1 87 ? 41.198 -13.030 -8.254 1.00 66.12 87 CYS A C 1
ATOM 692 O O . CYS A 1 87 ? 41.016 -13.247 -9.453 1.00 66.12 87 CYS A O 1
ATOM 694 N N . PRO A 1 88 ? 42.438 -13.016 -7.724 1.00 67.88 88 PRO A N 1
ATOM 695 C CA . PRO A 1 88 ? 43.607 -13.292 -8.545 1.00 67.88 88 PRO A CA 1
ATOM 696 C C . PRO A 1 88 ? 43.493 -14.714 -9.094 1.00 67.88 88 PRO A C 1
ATOM 698 O O . PRO A 1 88 ? 43.261 -15.661 -8.335 1.00 67.88 88 PRO A O 1
ATOM 701 N N . SER A 1 89 ? 43.641 -14.861 -10.411 1.00 65.69 89 SER A N 1
ATOM 702 C CA . SER A 1 89 ? 43.754 -16.163 -11.054 1.00 65.69 89 SER A CA 1
ATOM 703 C C . SER A 1 89 ? 44.884 -16.928 -10.373 1.00 65.69 89 SER A C 1
ATOM 705 O O . SER A 1 89 ? 46.046 -16.537 -10.442 1.00 65.69 89 SER A O 1
ATOM 707 N N . GLN A 1 90 ? 44.532 -18.000 -9.665 1.00 62.09 90 GLN A N 1
ATOM 708 C CA . GLN A 1 90 ? 45.492 -18.986 -9.185 1.00 62.09 90 GLN A CA 1
ATOM 709 C C . GLN A 1 90 ? 46.039 -19.708 -10.426 1.00 62.09 90 GLN A C 1
ATOM 711 O O . GLN A 1 90 ? 45.540 -20.766 -10.811 1.00 62.09 90 GLN A O 1
ATOM 716 N N . GLU A 1 91 ? 46.990 -19.081 -11.118 1.00 53.50 91 GLU A N 1
ATOM 717 C CA . GLU A 1 91 ? 47.809 -19.744 -12.127 1.00 53.50 91 GLU A CA 1
ATOM 718 C C . GLU A 1 91 ? 48.765 -20.711 -11.417 1.00 53.50 91 GLU A C 1
ATOM 720 O O . GLU A 1 91 ? 49.362 -20.383 -10.390 1.00 53.50 91 GLU A O 1
ATOM 7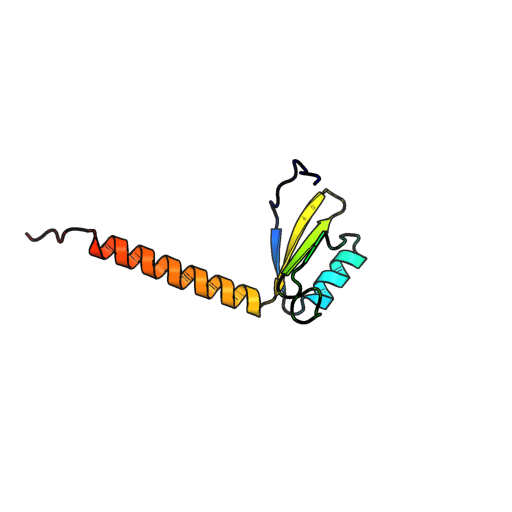25 N N . LYS A 1 92 ? 48.797 -21.941 -11.937 1.00 46.91 92 LYS A N 1
ATOM 726 C CA . LYS A 1 92 ? 49.615 -23.063 -11.466 1.00 46.91 92 LYS A CA 1
ATOM 727 C C . LYS A 1 92 ? 51.070 -22.918 -11.878 1.00 46.91 92 LYS A C 1
ATOM 729 O O . LYS A 1 92 ? 51.303 -22.433 -13.005 1.00 46.91 92 LYS A O 1
#

Secondary structure (DSSP, 8-state):
----SS-S-EEEEEES-HHHHHHHHHHTT--EEEE--BTTBSS-SEEEEE-TTS-EEEEEEHHHHHHHHHHHHHHHHHHHHHHHHTS-----

Sequence (92 aa):
MVWSEEGIHHLGFVVDDLEFAARALEEAGSPIWMGGIRDGVYPFGVTYHRDPLGQVIELLDRRSAARLSARSRTRVDTIIQERRDSCPSQEK

Radius of gyration: 19.17 Å; chains: 1; bounding box: 62×38×30 Å